Protein AF-A0A938U0B3-F1 (afdb_monomer)

Radius of gyration: 14.68 Å; Cα contacts (8 Å, |Δi|>4): 294; chains: 1; bounding box: 35×29×43 Å

Structure (mmCIF, N/CA/C/O backbone):
data_AF-A0A938U0B3-F1
#
_entry.id   AF-A0A938U0B3-F1
#
loop_
_atom_site.group_PDB
_atom_site.id
_atom_site.type_symbol
_atom_site.label_atom_id
_atom_site.label_alt_id
_atom_site.label_comp_id
_atom_site.label_asym_id
_atom_site.label_entity_id
_atom_site.label_seq_id
_atom_site.pdbx_PDB_ins_code
_atom_site.Cartn_x
_atom_site.Cartn_y
_atom_site.Cartn_z
_atom_site.occupancy
_atom_site.B_iso_or_equiv
_atom_site.auth_seq_id
_atom_site.auth_comp_id
_atom_site.auth_asym_id
_atom_site.auth_atom_id
_atom_site.pdbx_PDB_model_num
ATOM 1 N N . MET A 1 1 ? -16.909 -15.467 24.447 1.00 43.56 1 MET A N 1
ATOM 2 C CA . MET A 1 1 ? -15.923 -15.064 23.422 1.00 43.56 1 MET A CA 1
ATOM 3 C C . MET A 1 1 ? -16.711 -14.475 22.268 1.00 43.56 1 MET A C 1
ATOM 5 O O . MET A 1 1 ? -17.648 -15.127 21.831 1.00 43.56 1 MET A O 1
ATOM 9 N N . LYS A 1 2 ? -16.477 -13.211 21.903 1.00 46.66 2 LYS A N 1
ATOM 10 C CA . LYS A 1 2 ? -17.199 -12.540 20.810 1.00 46.66 2 LYS A CA 1
ATOM 11 C C . LYS A 1 2 ? -16.368 -12.729 19.536 1.00 46.66 2 LYS A C 1
ATOM 13 O O . LYS A 1 2 ? -15.182 -12.438 19.575 1.00 46.66 2 LYS A O 1
ATOM 18 N N . ASP A 1 3 ? -16.980 -13.246 18.473 1.00 50.22 3 ASP A N 1
ATOM 19 C CA . ASP A 1 3 ? -16.331 -13.500 17.179 1.00 50.22 3 ASP A CA 1
ATOM 20 C C . ASP A 1 3 ? -15.900 -12.186 16.509 1.00 50.22 3 ASP A C 1
ATOM 22 O O . ASP A 1 3 ? -16.713 -11.497 15.889 1.00 50.22 3 ASP A O 1
ATOM 26 N N . GLU A 1 4 ? -14.619 -11.844 16.613 1.00 61.16 4 GLU A N 1
ATOM 27 C CA . GLU A 1 4 ? -13.973 -10.863 15.741 1.00 61.16 4 GLU A CA 1
ATOM 28 C C . GLU A 1 4 ? -13.803 -11.502 14.358 1.00 61.16 4 GLU A C 1
ATOM 30 O O . GLU A 1 4 ? -12.992 -12.408 14.159 1.00 61.16 4 GLU A O 1
ATOM 35 N N . ARG A 1 5 ? -14.620 -11.087 13.383 1.00 70.62 5 ARG A N 1
ATOM 36 C CA . ARG A 1 5 ? -14.476 -11.568 12.005 1.00 70.62 5 ARG A CA 1
ATOM 37 C C . ARG A 1 5 ? -13.383 -10.768 11.309 1.00 70.62 5 ARG A C 1
ATOM 39 O O . ARG A 1 5 ? -13.463 -9.543 11.235 1.00 70.62 5 ARG A O 1
ATOM 46 N N . VAL A 1 6 ? -12.394 -11.473 10.764 1.00 83.56 6 VAL A N 1
ATOM 47 C CA . VAL A 1 6 ? -11.406 -10.887 9.852 1.00 83.56 6 VAL A CA 1
ATOM 48 C C . VAL A 1 6 ? -12.136 -10.394 8.605 1.00 83.56 6 VAL A C 1
ATOM 50 O O . VAL A 1 6 ? -12.810 -11.168 7.924 1.00 83.56 6 VAL A O 1
ATOM 53 N N . GLN A 1 7 ? -11.998 -9.107 8.316 1.00 89.44 7 GLN A N 1
ATOM 54 C CA . GLN A 1 7 ? -12.492 -8.463 7.107 1.00 89.44 7 GLN A CA 1
ATOM 55 C C . GLN A 1 7 ? -11.333 -8.162 6.155 1.00 89.44 7 GLN A C 1
ATOM 57 O O . GLN A 1 7 ? -10.162 -8.193 6.548 1.00 89.44 7 GLN A O 1
ATOM 62 N N . ARG A 1 8 ? -11.664 -7.891 4.886 1.00 90.56 8 ARG A N 1
ATOM 63 C CA . ARG A 1 8 ? -10.675 -7.521 3.874 1.00 90.56 8 ARG A CA 1
ATOM 64 C C . ARG A 1 8 ? -11.174 -6.441 2.920 1.00 90.56 8 ARG A C 1
ATOM 66 O O . ARG A 1 8 ? -12.325 -6.486 2.493 1.00 90.56 8 ARG A O 1
ATOM 73 N N . VAL A 1 9 ? -10.271 -5.551 2.528 1.00 91.62 9 VAL A N 1
ATOM 74 C CA . VAL A 1 9 ? -10.445 -4.577 1.441 1.00 91.62 9 VAL A CA 1
ATOM 75 C C . VAL A 1 9 ? -9.367 -4.828 0.391 1.00 91.62 9 VAL A C 1
ATOM 77 O O . VAL A 1 9 ? -8.216 -5.093 0.733 1.00 91.62 9 VAL A O 1
ATOM 80 N N . GLU A 1 10 ? -9.736 -4.761 -0.887 1.00 95.25 10 GLU A N 1
ATOM 81 C CA . GLU A 1 10 ? -8.794 -4.819 -2.006 1.00 95.25 10 GLU A CA 1
ATOM 82 C C . GLU A 1 10 ? -8.793 -3.488 -2.753 1.00 95.25 10 GLU A C 1
ATOM 84 O O . GLU A 1 10 ? -9.855 -2.938 -3.041 1.00 95.25 10 GLU A O 1
ATOM 89 N N . VAL A 1 11 ? -7.605 -3.001 -3.102 1.00 95.31 11 VAL A N 1
ATOM 90 C CA . VAL A 1 11 ? -7.422 -1.803 -3.927 1.00 95.31 11 VAL A CA 1
ATOM 91 C C . VAL A 1 11 ? -6.460 -2.095 -5.077 1.00 95.31 11 VAL A C 1
ATOM 93 O O . VAL A 1 11 ? -5.406 -2.705 -4.879 1.00 95.31 11 VAL A O 1
ATOM 96 N N . ASP A 1 12 ? -6.837 -1.656 -6.279 1.00 96.00 12 ASP A N 1
ATOM 97 C CA . ASP A 1 12 ? -6.108 -1.892 -7.528 1.00 96.00 12 ASP A CA 1
ATOM 98 C C . ASP A 1 12 ? -5.597 -0.578 -8.131 1.00 96.00 12 ASP A C 1
ATOM 100 O O . ASP A 1 12 ? -6.364 0.241 -8.632 1.00 96.00 12 ASP A O 1
ATOM 104 N N . PHE A 1 13 ? -4.280 -0.394 -8.142 1.00 94.12 13 PHE A N 1
ATOM 105 C CA . PHE A 1 13 ? -3.609 0.778 -8.696 1.00 94.12 13 PHE A CA 1
ATOM 106 C C . PHE A 1 13 ? -3.171 0.516 -10.133 1.00 94.12 13 PHE A C 1
ATOM 108 O O . PHE A 1 13 ? -2.162 -0.148 -10.382 1.00 94.12 13 PHE A O 1
ATOM 115 N N . VAL A 1 14 ? -3.925 1.059 -11.087 1.00 91.69 14 VAL A N 1
ATOM 116 C CA . VAL A 1 14 ? -3.627 0.922 -12.517 1.00 91.69 14 VAL A CA 1
ATOM 117 C C . VAL A 1 14 ? -2.650 2.012 -12.959 1.00 91.69 14 VAL A C 1
ATOM 119 O O . VAL A 1 14 ? -2.991 3.198 -12.989 1.00 91.69 14 VAL A O 1
ATOM 122 N N . PHE A 1 15 ? -1.440 1.607 -13.339 1.00 88.75 15 PHE A N 1
ATOM 123 C CA . PHE A 1 15 ? -0.405 2.479 -13.889 1.00 88.75 15 PHE A CA 1
ATOM 124 C C . PHE A 1 15 ? -0.364 2.367 -15.415 1.00 88.75 15 PHE A C 1
ATOM 126 O O . PHE A 1 15 ? -0.195 1.282 -15.975 1.00 88.75 15 PHE A O 1
ATOM 133 N N . GLY A 1 16 ? -0.528 3.512 -16.080 1.00 82.19 16 GLY A N 1
ATOM 134 C CA . GLY A 1 16 ? -0.396 3.641 -17.530 1.00 82.19 16 GLY A CA 1
ATOM 135 C C . GLY A 1 16 ? 1.048 3.911 -17.960 1.00 82.19 16 GLY A C 1
ATOM 136 O O . GLY A 1 16 ? 2.001 3.625 -17.238 1.00 82.19 16 GLY A O 1
ATOM 137 N N . ALA A 1 17 ? 1.207 4.502 -19.146 1.00 73.69 17 ALA A N 1
ATOM 138 C CA . ALA A 1 17 ? 2.514 4.914 -19.661 1.00 73.69 17 ALA A CA 1
ATOM 139 C C . ALA A 1 17 ? 3.100 6.136 -18.930 1.00 73.69 17 ALA A C 1
ATOM 141 O O . ALA A 1 17 ? 4.304 6.377 -19.006 1.00 73.69 17 ALA A O 1
ATOM 142 N N . THR A 1 18 ? 2.247 6.907 -18.252 1.00 70.25 18 THR A N 1
ATOM 143 C CA . THR A 1 18 ? 2.588 8.137 -17.539 1.00 70.25 18 THR A CA 1
ATOM 144 C C . THR A 1 18 ? 1.929 8.150 -16.158 1.00 70.25 18 THR A C 1
ATOM 146 O O . THR A 1 18 ? 0.849 7.585 -15.953 1.00 70.25 18 THR A O 1
ATOM 149 N N . GLY A 1 19 ? 2.578 8.825 -15.208 1.00 74.31 19 GLY A N 1
ATOM 150 C CA . GLY A 1 19 ? 2.071 9.028 -13.851 1.00 74.31 19 GLY A CA 1
ATOM 151 C C . GLY A 1 19 ? 2.761 8.143 -12.819 1.00 74.31 19 GLY A C 1
ATOM 152 O O . GLY A 1 19 ? 2.687 6.919 -12.873 1.00 74.31 19 GLY A O 1
ATOM 153 N N . ALA A 1 20 ? 3.397 8.793 -11.847 1.00 85.88 20 ALA A N 1
ATOM 154 C CA . ALA A 1 20 ? 4.115 8.127 -10.769 1.00 85.88 20 ALA A CA 1
ATOM 155 C C . ALA A 1 20 ? 3.231 7.824 -9.552 1.00 85.88 20 ALA A C 1
ATOM 157 O O . ALA A 1 20 ? 3.630 7.042 -8.709 1.00 85.88 20 ALA A O 1
ATOM 158 N N . VAL A 1 21 ? 2.041 8.417 -9.429 1.00 91.75 21 VAL A N 1
ATOM 159 C CA . VAL A 1 21 ? 1.216 8.306 -8.215 1.00 91.75 21 VAL A CA 1
ATOM 160 C C . VAL A 1 21 ? -0.211 7.909 -8.572 1.00 91.75 21 VAL A C 1
ATOM 162 O O . VAL A 1 21 ? -0.795 8.446 -9.518 1.00 91.75 21 VAL A O 1
ATOM 165 N N . LYS A 1 22 ? -0.779 6.977 -7.804 1.00 93.38 22 LYS A N 1
ATOM 166 C CA . LYS A 1 22 ? -2.190 6.584 -7.852 1.00 93.38 22 LYS A CA 1
ATOM 167 C C . LYS A 1 22 ? -2.753 6.527 -6.443 1.00 93.38 22 LYS A C 1
ATOM 169 O O . LYS A 1 22 ? -2.132 5.924 -5.576 1.00 93.38 22 LYS A O 1
ATOM 174 N N . SER A 1 23 ? -3.933 7.104 -6.249 1.00 95.12 23 SER A N 1
ATOM 175 C CA . SER A 1 23 ? -4.613 7.137 -4.955 1.00 95.12 23 SER A CA 1
ATOM 176 C C . SER A 1 23 ? -6.023 6.574 -5.074 1.00 95.12 23 SER A C 1
ATOM 178 O O . SER A 1 23 ? -6.706 6.829 -6.066 1.00 95.12 23 SER A O 1
ATOM 180 N N . ILE A 1 24 ? -6.445 5.805 -4.073 1.00 95.88 24 ILE A N 1
ATOM 181 C CA . ILE A 1 24 ? -7.773 5.195 -3.963 1.00 95.88 24 ILE A CA 1
ATOM 182 C C . ILE A 1 24 ? -8.260 5.405 -2.540 1.00 95.88 24 ILE A C 1
ATOM 184 O O . ILE A 1 24 ? -7.503 5.193 -1.597 1.00 95.88 24 ILE A O 1
ATOM 188 N N . GLN A 1 25 ? -9.521 5.792 -2.387 1.00 94.25 25 GLN A N 1
ATOM 189 C CA . GLN A 1 25 ? -10.144 5.896 -1.076 1.00 94.25 25 GLN A CA 1
ATOM 190 C C . GLN A 1 25 ? -10.955 4.644 -0.759 1.00 94.25 25 GLN A C 1
ATOM 192 O O . GLN A 1 25 ? -11.648 4.116 -1.629 1.00 94.25 25 GLN A O 1
ATOM 197 N N . SER A 1 26 ? -10.876 4.177 0.483 1.00 91.88 26 SER A N 1
ATOM 198 C CA . SER A 1 26 ? -11.760 3.131 0.996 1.00 91.88 26 SER A CA 1
ATOM 199 C C . SER A 1 26 ? -12.054 3.363 2.467 1.00 91.88 26 SER A C 1
ATOM 201 O O . SER A 1 26 ? -11.214 3.860 3.215 1.00 91.88 26 SER A O 1
ATOM 203 N N . VAL A 1 27 ? -13.248 2.957 2.879 1.00 88.88 27 VAL A N 1
ATOM 204 C CA . VAL A 1 27 ? -13.628 2.927 4.288 1.00 88.88 27 VAL A CA 1
ATOM 205 C C . VAL A 1 27 ? -13.045 1.670 4.927 1.00 88.88 27 VAL A C 1
ATOM 207 O O . VAL A 1 27 ? -13.138 0.581 4.353 1.00 88.88 27 VAL A O 1
ATOM 210 N N . ILE A 1 28 ? -12.435 1.831 6.100 1.00 86.19 28 ILE A N 1
ATOM 211 C CA . ILE A 1 28 ? -12.068 0.735 6.998 1.00 86.19 28 ILE A CA 1
ATOM 212 C C . ILE A 1 28 ? -12.672 1.051 8.364 1.00 86.19 28 ILE A C 1
ATOM 214 O O . ILE A 1 28 ? -12.539 2.162 8.870 1.00 86.19 28 ILE A O 1
ATOM 218 N N . GLU A 1 29 ? -13.344 0.059 8.943 1.00 85.00 29 GLU A N 1
ATOM 219 C CA . GLU A 1 29 ? -13.940 0.126 10.278 1.00 85.00 29 GLU A CA 1
ATOM 220 C C . GLU A 1 29 ? -13.325 -0.966 11.142 1.00 85.00 29 GLU A C 1
ATOM 222 O O . GLU A 1 29 ? -13.866 -2.069 11.261 1.00 85.00 29 GLU A O 1
ATOM 227 N N . GLY A 1 30 ? -12.145 -0.702 11.697 1.00 82.81 30 GLY A N 1
ATOM 228 C CA . GLY A 1 30 ? -11.397 -1.750 12.370 1.00 82.81 30 GLY A CA 1
ATOM 229 C C . GLY A 1 30 ? -9.938 -1.462 12.618 1.00 82.81 30 GLY A C 1
ATOM 230 O O . GL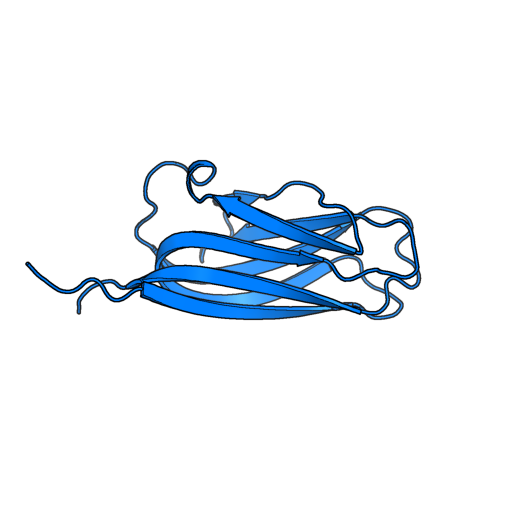Y A 1 30 ? -9.430 -0.369 12.396 1.00 82.81 30 GLY A O 1
ATOM 231 N N . GLU A 1 31 ? -9.268 -2.503 13.089 1.00 82.38 31 GLU A N 1
ATOM 232 C CA . GLU A 1 31 ? -7.834 -2.493 13.330 1.00 82.38 31 GLU A CA 1
ATOM 233 C C . GLU A 1 31 ? -7.123 -3.247 12.203 1.00 82.38 31 GLU A C 1
ATOM 235 O O . GLU A 1 31 ? -7.341 -4.451 12.017 1.00 82.38 31 GLU A O 1
ATOM 240 N N . ILE A 1 32 ? -6.273 -2.553 11.442 1.00 84.75 32 ILE A N 1
ATOM 241 C CA . ILE A 1 32 ? -5.465 -3.160 10.377 1.00 84.75 32 ILE A CA 1
ATOM 242 C C . ILE A 1 32 ? -4.452 -4.122 11.004 1.00 84.75 32 ILE A C 1
ATOM 244 O O . ILE A 1 32 ? -3.694 -3.755 11.893 1.00 84.75 32 ILE A O 1
ATOM 248 N N . LYS A 1 33 ? -4.409 -5.364 10.514 1.00 83.75 33 LYS A N 1
ATOM 249 C CA . LYS A 1 33 ? -3.493 -6.408 11.006 1.00 83.75 33 LYS A CA 1
ATOM 250 C C . LYS A 1 33 ? -2.404 -6.763 10.013 1.00 83.75 33 LYS A C 1
ATOM 252 O O . LYS A 1 33 ? -1.278 -7.085 10.398 1.00 83.75 33 LYS A O 1
ATOM 257 N N . GLN A 1 34 ? -2.733 -6.738 8.728 1.00 87.62 34 GLN A N 1
ATOM 258 C CA . GLN A 1 34 ? -1.814 -7.162 7.686 1.00 87.62 34 GLN A CA 1
ATOM 259 C C . GLN A 1 34 ? -2.178 -6.531 6.350 1.00 87.62 34 GLN A C 1
ATOM 261 O O . GLN A 1 34 ? -3.353 -6.384 6.023 1.00 87.62 34 GLN A O 1
ATOM 266 N N . ILE A 1 35 ? -1.158 -6.231 5.552 1.00 91.88 35 ILE A N 1
ATOM 267 C CA . ILE A 1 35 ? -1.320 -5.797 4.169 1.00 91.88 35 ILE A CA 1
ATOM 268 C C . ILE A 1 35 ? -0.526 -6.750 3.276 1.00 91.88 35 ILE A C 1
ATOM 270 O O . ILE A 1 35 ? 0.663 -6.989 3.496 1.00 91.88 35 ILE A O 1
ATOM 274 N N . HIS A 1 36 ? -1.171 -7.311 2.257 1.00 95.12 36 HIS A N 1
ATOM 275 C CA . HIS A 1 36 ? -0.482 -7.987 1.157 1.00 95.12 36 HIS A CA 1
ATOM 276 C C . HIS A 1 36 ? -0.358 -7.015 -0.001 1.00 95.12 36 HIS A C 1
ATOM 278 O O . HIS A 1 36 ? -1.366 -6.542 -0.519 1.00 95.12 36 HIS A O 1
ATOM 284 N N . LEU A 1 37 ? 0.869 -6.736 -0.422 1.00 96.25 37 LEU A N 1
ATOM 285 C CA . LEU A 1 37 ? 1.149 -5.887 -1.569 1.00 96.25 37 LEU A CA 1
ATOM 286 C C . LEU A 1 37 ? 1.716 -6.737 -2.703 1.00 96.25 37 LEU A C 1
ATOM 288 O O . LEU A 1 37 ? 2.793 -7.319 -2.577 1.00 96.25 37 LEU A O 1
ATOM 292 N N . ARG A 1 38 ? 1.007 -6.777 -3.828 1.00 96.88 38 ARG A N 1
ATOM 293 C CA . ARG A 1 38 ? 1.484 -7.354 -5.083 1.00 96.88 38 ARG A CA 1
ATOM 294 C C . ARG A 1 38 ? 1.961 -6.236 -5.995 1.00 96.88 38 ARG A C 1
ATOM 296 O O . ARG A 1 38 ? 1.157 -5.426 -6.462 1.00 96.88 38 ARG A O 1
ATOM 303 N N . VAL A 1 39 ? 3.258 -6.238 -6.281 1.00 94.56 39 VAL A N 1
ATOM 304 C CA . VAL A 1 39 ? 3.875 -5.335 -7.250 1.00 94.56 39 VAL A CA 1
ATOM 305 C C . VAL A 1 39 ? 4.032 -6.105 -8.563 1.00 94.56 39 VAL A C 1
ATOM 307 O O . VAL A 1 39 ? 4.707 -7.138 -8.581 1.00 94.56 39 VAL A O 1
ATOM 310 N N . PRO A 1 40 ? 3.392 -5.673 -9.662 1.00 92.38 40 PRO A N 1
ATOM 311 C CA . PRO A 1 40 ? 3.513 -6.362 -10.937 1.00 92.38 40 PRO A CA 1
ATOM 312 C C . PRO A 1 40 ? 4.951 -6.254 -11.443 1.00 92.38 40 PRO A C 1
ATOM 314 O O . PRO A 1 40 ? 5.728 -5.405 -10.997 1.00 92.38 40 PRO A O 1
ATOM 317 N N . ASP A 1 41 ? 5.316 -7.120 -12.380 1.00 91.69 41 ASP A N 1
ATOM 318 C CA . ASP A 1 41 ? 6.574 -6.967 -13.102 1.00 91.69 41 ASP A CA 1
ATOM 319 C C . ASP A 1 41 ? 6.415 -5.854 -14.144 1.00 91.69 41 ASP A C 1
ATOM 321 O O . ASP A 1 41 ? 6.029 -6.089 -15.286 1.00 91.69 41 ASP A O 1
ATOM 325 N N . PHE A 1 42 ? 6.602 -4.611 -13.697 1.00 88.25 42 PHE A N 1
ATOM 326 C CA . PHE A 1 42 ? 6.572 -3.434 -14.559 1.00 88.25 42 PHE A CA 1
ATOM 327 C C . PHE A 1 42 ? 7.637 -3.537 -15.657 1.00 88.25 42 PHE A C 1
ATOM 329 O O . PHE A 1 42 ? 8.698 -4.120 -15.442 1.00 88.25 42 PHE A O 1
ATOM 336 N N . ALA A 1 43 ? 7.421 -2.927 -16.823 1.00 87.12 43 ALA A N 1
ATOM 337 C CA . ALA A 1 43 ? 8.413 -3.005 -17.903 1.00 87.12 43 ALA A CA 1
ATOM 338 C C . ALA A 1 43 ? 9.753 -2.361 -17.493 1.00 87.12 43 ALA A C 1
ATOM 340 O O . ALA A 1 43 ? 10.823 -2.948 -17.665 1.00 87.12 43 ALA A O 1
ATOM 341 N N . ASN A 1 44 ? 9.689 -1.197 -16.846 1.00 85.31 44 ASN A N 1
ATOM 342 C CA . ASN A 1 44 ? 10.863 -0.436 -16.424 1.00 85.31 44 ASN A CA 1
ATOM 343 C C . ASN A 1 44 ? 11.352 -0.816 -15.017 1.00 85.31 44 ASN A C 1
ATOM 345 O O . ASN A 1 44 ? 10.590 -1.394 -14.236 1.00 85.31 44 ASN A O 1
ATOM 349 N N . PRO A 1 45 ? 12.629 -0.551 -14.676 1.00 85.06 45 PRO A N 1
ATOM 350 C CA . PRO A 1 45 ? 13.208 -0.862 -13.369 1.00 85.06 45 PRO A CA 1
ATOM 351 C C . PRO A 1 45 ? 12.754 0.154 -12.309 1.00 85.06 45 PRO A C 1
ATOM 353 O O . PRO A 1 45 ? 13.537 0.946 -11.794 1.00 85.06 45 PRO A O 1
ATOM 356 N N . VAL A 1 46 ? 11.460 0.138 -12.001 1.00 88.62 46 VAL A N 1
ATOM 357 C CA . VAL A 1 46 ? 10.837 1.002 -10.996 1.00 88.62 46 VAL A CA 1
ATOM 358 C C . VAL A 1 46 ? 10.578 0.241 -9.699 1.00 88.62 46 VAL A C 1
ATOM 360 O O . VAL A 1 46 ? 10.455 -0.987 -9.679 1.00 88.62 46 VAL A O 1
ATOM 363 N N . THR A 1 47 ? 10.462 0.992 -8.611 1.00 92.75 47 THR A N 1
ATOM 364 C CA . THR A 1 47 ? 9.967 0.495 -7.321 1.00 92.75 47 THR A CA 1
ATOM 365 C C . THR A 1 47 ? 8.598 1.087 -7.023 1.00 92.75 47 THR A C 1
ATOM 367 O O . THR A 1 47 ? 8.269 2.150 -7.544 1.00 92.75 47 THR A O 1
ATOM 370 N N . LEU A 1 48 ? 7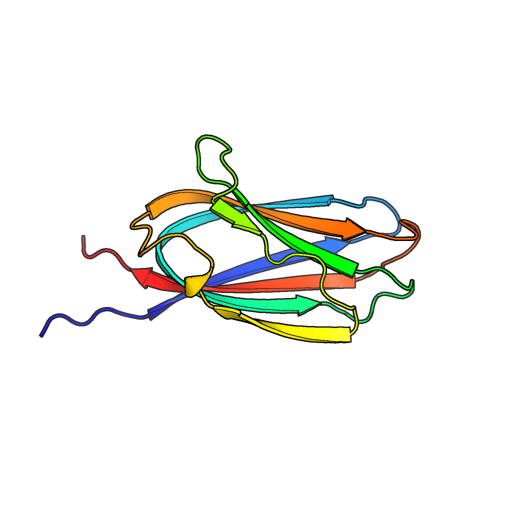.808 0.414 -6.188 1.00 93.62 48 LEU A N 1
ATOM 371 C CA . LEU A 1 48 ? 6.505 0.887 -5.726 1.00 93.62 48 LEU A CA 1
ATOM 372 C C . LEU A 1 48 ? 6.494 1.011 -4.204 1.00 93.62 48 LEU A C 1
ATOM 374 O O . LEU A 1 48 ? 6.833 0.059 -3.508 1.00 93.62 48 LEU A O 1
ATOM 378 N N . ALA A 1 49 ? 6.082 2.164 -3.693 1.00 94.56 49 ALA A N 1
ATOM 379 C CA . ALA A 1 49 ? 5.786 2.377 -2.281 1.00 94.56 49 ALA A CA 1
ATOM 380 C C . ALA A 1 49 ? 4.272 2.520 -2.087 1.00 94.56 49 ALA A C 1
ATOM 382 O O . ALA A 1 49 ? 3.618 3.211 -2.868 1.00 94.56 49 ALA A O 1
ATOM 383 N N . LEU A 1 50 ? 3.727 1.870 -1.060 1.00 94.69 50 LEU A N 1
ATOM 384 C CA . LEU A 1 50 ? 2.356 2.058 -0.594 1.00 94.69 50 LEU A CA 1
ATOM 385 C C . LEU A 1 50 ? 2.385 2.933 0.660 1.00 94.69 50 LEU A C 1
ATOM 387 O O . LEU A 1 50 ? 3.032 2.558 1.639 1.00 94.69 50 LEU A O 1
ATOM 391 N N .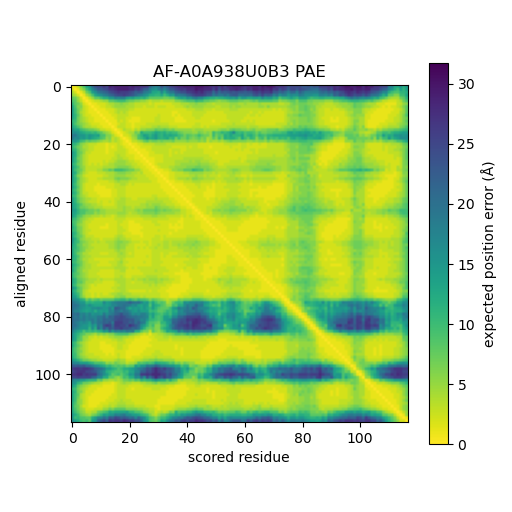 SER A 1 51 ? 1.649 4.039 0.647 1.00 93.31 51 SER A N 1
ATOM 392 C CA . SER A 1 51 ? 1.319 4.802 1.847 1.00 93.31 51 SER A CA 1
ATOM 393 C C . SER A 1 51 ? -0.181 4.777 2.129 1.00 93.31 51 SER A C 1
ATOM 395 O O . SER A 1 51 ? -0.999 4.537 1.231 1.00 93.31 51 SER A O 1
ATOM 397 N N . ILE A 1 52 ? -0.530 4.963 3.400 1.00 90.94 52 ILE A N 1
ATOM 398 C CA . ILE A 1 52 ? -1.912 5.082 3.868 1.00 90.94 52 ILE A CA 1
ATOM 399 C C . ILE A 1 52 ? -2.014 6.389 4.642 1.00 90.94 52 ILE A C 1
ATOM 401 O O . ILE A 1 52 ? -1.247 6.618 5.576 1.00 90.94 52 ILE A O 1
ATOM 405 N N . GLU A 1 53 ? -2.960 7.224 4.235 1.00 90.69 53 GLU A N 1
ATOM 406 C CA . GLU A 1 53 ? -3.288 8.491 4.879 1.00 90.69 53 GLU A CA 1
ATOM 407 C C . GLU A 1 53 ? -4.673 8.376 5.534 1.00 90.69 53 GLU A C 1
ATOM 409 O O . GLU A 1 53 ? -5.584 7.760 4.964 1.00 90.69 53 GLU A O 1
ATOM 414 N N . ASP A 1 54 ? -4.823 8.946 6.729 1.00 87.56 54 ASP A N 1
ATOM 415 C CA . ASP A 1 54 ? -6.113 9.050 7.417 1.00 87.56 54 ASP A CA 1
ATOM 416 C C . ASP A 1 54 ? -7.035 10.110 6.775 1.00 87.56 54 ASP A C 1
ATOM 418 O O . ASP A 1 54 ? -6.687 10.768 5.790 1.00 87.56 54 ASP A O 1
ATOM 422 N N . GLU A 1 55 ? -8.235 10.293 7.331 1.00 86.75 55 GLU A N 1
ATOM 423 C CA . GLU A 1 55 ? -9.212 11.271 6.829 1.00 86.75 55 GLU A CA 1
ATOM 424 C C . GLU A 1 55 ? -8.754 12.734 6.956 1.00 86.75 55 GLU A C 1
ATOM 426 O O . GLU A 1 55 ? -9.271 13.609 6.259 1.00 86.75 55 GLU A O 1
ATOM 431 N N . SER A 1 56 ? -7.777 12.999 7.827 1.00 87.69 56 SER A N 1
ATOM 432 C CA . SER A 1 56 ? -7.160 14.312 8.022 1.00 87.69 56 SER A CA 1
ATOM 433 C C . SER A 1 56 ? -5.933 14.523 7.124 1.00 87.69 56 SER A C 1
ATOM 435 O O . SER A 1 56 ? -5.372 15.619 7.100 1.00 87.69 56 SER A O 1
ATOM 437 N N . GLY A 1 57 ? -5.534 13.506 6.353 1.00 87.88 57 GLY A N 1
ATOM 438 C CA . GLY A 1 57 ? -4.391 13.537 5.445 1.00 87.88 57 GLY A CA 1
ATOM 439 C C . GLY A 1 57 ? -3.043 13.252 6.111 1.00 87.88 57 GLY A C 1
ATOM 440 O O . GLY A 1 57 ? -2.007 13.492 5.489 1.00 87.88 57 GLY A O 1
ATOM 441 N N . TYR A 1 58 ? -3.016 12.757 7.352 1.00 88.00 58 TYR A N 1
ATOM 442 C CA . TYR A 1 58 ? -1.772 12.330 7.992 1.00 88.00 58 TYR A CA 1
ATOM 443 C C . TYR A 1 58 ? -1.360 10.947 7.486 1.00 88.00 58 TYR A C 1
ATOM 445 O O . TYR A 1 58 ? -2.156 10.009 7.503 1.00 88.00 58 TYR A O 1
ATOM 453 N N . GLU A 1 59 ? -0.103 10.805 7.051 1.00 88.38 59 GLU A N 1
ATOM 454 C CA . GLU A 1 59 ? 0.470 9.503 6.697 1.00 88.38 59 GLU A CA 1
ATOM 455 C C . GLU A 1 59 ? 0.659 8.670 7.969 1.00 88.38 59 GLU A C 1
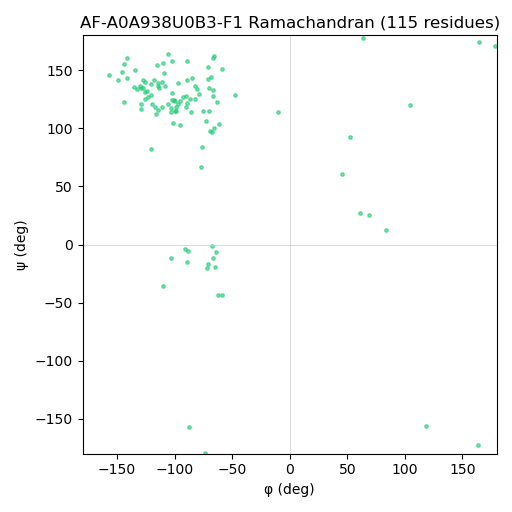ATOM 457 O O . GLU A 1 59 ? 1.459 9.016 8.837 1.00 88.38 59 GLU A O 1
ATOM 462 N N . ILE A 1 60 ? -0.074 7.562 8.064 1.00 85.44 60 ILE A N 1
ATOM 463 C CA . ILE A 1 60 ? -0.012 6.623 9.194 1.00 85.44 60 ILE A CA 1
ATOM 464 C C . ILE A 1 60 ? 0.784 5.360 8.858 1.00 85.44 60 ILE A C 1
ATOM 466 O O . ILE A 1 60 ? 1.082 4.552 9.732 1.00 85.44 60 ILE A O 1
ATOM 470 N N . PHE A 1 61 ? 1.096 5.162 7.576 1.00 88.56 61 PHE A N 1
ATOM 471 C CA . PHE A 1 61 ? 1.833 4.012 7.081 1.00 88.56 61 PHE A CA 1
ATOM 472 C C . PHE A 1 61 ? 2.650 4.369 5.857 1.00 88.56 61 PHE A C 1
ATOM 474 O O . PHE A 1 61 ? 2.142 5.007 4.932 1.00 88.56 61 PHE A O 1
ATOM 481 N N . ASN A 1 62 ? 3.850 3.803 5.780 1.00 90.81 62 ASN A N 1
ATOM 482 C CA . ASN A 1 62 ? 4.638 3.800 4.565 1.00 90.81 62 ASN A CA 1
ATOM 483 C C . ASN A 1 62 ? 5.402 2.486 4.438 1.00 90.81 62 ASN A C 1
ATOM 485 O O . ASN A 1 62 ? 6.213 2.134 5.290 1.00 90.81 62 ASN A O 1
ATOM 489 N N . SER A 1 63 ? 5.191 1.758 3.344 1.00 92.12 63 SER A N 1
ATOM 490 C CA . SER A 1 63 ? 5.907 0.504 3.117 1.00 92.12 63 SER A CA 1
ATOM 491 C C . SER A 1 63 ? 7.391 0.704 2.796 1.00 92.12 63 SER A C 1
ATOM 493 O O . SER A 1 63 ? 8.148 -0.271 2.778 1.00 92.12 63 SER A O 1
ATOM 495 N N . GLY A 1 64 ? 7.791 1.921 2.416 1.00 92.56 64 GLY A N 1
ATOM 496 C CA . GLY A 1 64 ? 9.009 2.172 1.655 1.00 92.56 64 GLY A CA 1
ATOM 497 C C . GLY A 1 64 ? 8.967 1.535 0.254 1.00 92.56 64 GLY A C 1
ATOM 498 O O . GLY A 1 64 ? 8.002 0.841 -0.095 1.00 92.56 64 GLY A O 1
ATOM 499 N N . PRO A 1 65 ? 10.010 1.740 -0.567 1.00 93.94 65 PRO A N 1
ATOM 500 C CA . PRO A 1 65 ? 10.071 1.217 -1.928 1.00 93.94 65 PRO A CA 1
ATOM 501 C C . PRO A 1 65 ? 10.159 -0.313 -1.944 1.00 93.94 65 PRO A C 1
ATOM 503 O O . PRO A 1 65 ? 10.972 -0.920 -1.243 1.00 93.94 65 PRO A O 1
ATOM 506 N N . LYS A 1 66 ? 9.334 -0.942 -2.781 1.00 95.00 66 LYS A N 1
ATOM 507 C CA . LYS A 1 66 ? 9.306 -2.383 -3.040 1.00 95.00 66 LYS A CA 1
ATOM 508 C C . LYS A 1 66 ? 9.632 -2.667 -4.501 1.00 95.00 66 LYS A C 1
ATOM 510 O O . LYS A 1 66 ? 9.231 -1.918 -5.390 1.00 95.00 66 LYS A O 1
ATOM 515 N N . ALA A 1 67 ? 10.385 -3.732 -4.747 1.00 93.50 67 ALA A N 1
ATOM 516 C CA . ALA A 1 67 ? 10.793 -4.105 -6.094 1.00 93.50 67 ALA A CA 1
ATOM 517 C C . ALA A 1 67 ? 9.605 -4.634 -6.910 1.00 93.50 67 ALA A C 1
ATOM 519 O O . ALA A 1 67 ? 8.636 -5.171 -6.369 1.00 93.50 67 ALA A O 1
ATOM 520 N N . LYS A 1 68 ? 9.693 -4.475 -8.231 1.00 92.06 68 LYS A N 1
ATOM 521 C CA . LYS A 1 68 ? 8.733 -5.040 -9.179 1.00 92.06 68 LYS A CA 1
ATOM 522 C C . LYS A 1 68 ? 8.772 -6.572 -9.209 1.00 92.06 68 LYS A C 1
ATOM 524 O O . LYS A 1 68 ? 9.764 -7.181 -8.815 1.00 92.06 68 LYS A O 1
ATOM 529 N N . GLY A 1 69 ? 7.699 -7.181 -9.713 1.00 93.50 69 GLY A N 1
ATOM 530 C CA . GLY A 1 69 ? 7.622 -8.627 -9.953 1.00 93.50 69 GLY A CA 1
ATOM 531 C C . GLY A 1 69 ? 7.592 -9.477 -8.681 1.00 93.50 69 GLY A C 1
ATOM 532 O O . GLY A 1 69 ? 8.004 -10.635 -8.704 1.00 93.50 69 GLY A O 1
ATOM 533 N N . ALA A 1 70 ? 7.124 -8.914 -7.565 1.00 95.38 70 ALA A N 1
ATOM 534 C CA . ALA A 1 70 ? 7.193 -9.545 -6.252 1.00 95.38 70 ALA A CA 1
ATOM 535 C C . A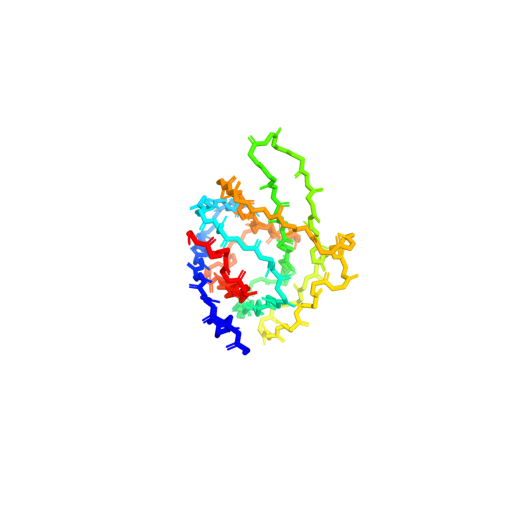LA A 1 70 ? 5.932 -9.299 -5.410 1.00 95.38 70 ALA A C 1
ATOM 537 O O . ALA A 1 70 ? 5.157 -8.368 -5.640 1.00 95.38 70 ALA A O 1
ATOM 538 N N . ASN A 1 71 ? 5.744 -10.156 -4.403 1.00 96.69 71 ASN A N 1
ATOM 539 C CA . ASN A 1 71 ? 4.686 -10.039 -3.404 1.00 96.69 71 ASN A CA 1
ATOM 540 C C . ASN A 1 71 ? 5.307 -9.786 -2.030 1.00 96.69 71 ASN A C 1
ATOM 542 O O . ASN A 1 71 ? 6.297 -10.421 -1.665 1.00 96.69 71 ASN A O 1
ATOM 546 N N . TYR A 1 72 ? 4.690 -8.901 -1.256 1.00 95.44 72 TYR A N 1
ATOM 547 C CA . TYR A 1 72 ? 5.172 -8.475 0.049 1.00 95.44 72 TYR A CA 1
ATOM 548 C C . TYR A 1 72 ? 4.080 -8.632 1.100 1.00 95.44 72 TYR A C 1
ATOM 550 O O . TYR A 1 72 ? 2.941 -8.218 0.895 1.00 95.44 72 TYR A O 1
ATOM 558 N N . ASN A 1 73 ? 4.459 -9.190 2.247 1.00 93.12 73 ASN A N 1
ATOM 559 C CA . ASN A 1 73 ? 3.618 -9.256 3.435 1.00 93.12 73 ASN A CA 1
ATOM 560 C C . ASN A 1 73 ? 4.076 -8.162 4.397 1.00 93.12 73 ASN A C 1
ATOM 562 O O . ASN A 1 73 ? 5.121 -8.297 5.031 1.00 93.12 73 ASN A O 1
ATOM 566 N N . LEU A 1 74 ? 3.307 -7.083 4.477 1.00 89.12 74 LEU A N 1
ATOM 567 C CA . LEU A 1 74 ? 3.587 -5.944 5.340 1.00 89.12 74 LEU A CA 1
ATOM 568 C C . LEU A 1 74 ? 2.798 -6.140 6.635 1.00 89.12 74 LEU A C 1
ATOM 570 O O . LEU A 1 74 ? 1.583 -6.371 6.608 1.00 89.12 74 LEU A O 1
ATOM 574 N N . LYS A 1 75 ? 3.503 -6.137 7.765 1.00 75.19 75 LYS A N 1
ATOM 575 C CA . LYS A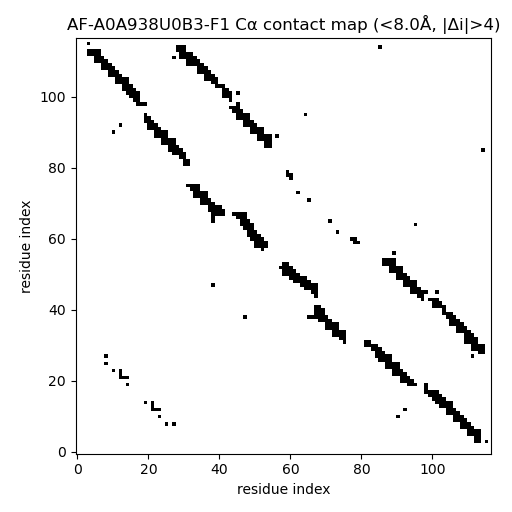 1 75 ? 2.881 -6.316 9.075 1.00 75.19 75 LYS A CA 1
ATOM 576 C C . LYS A 1 75 ? 2.464 -4.959 9.619 1.00 75.19 75 LYS A C 1
ATOM 578 O O . LYS A 1 75 ? 3.207 -3.996 9.508 1.00 75.19 75 LYS A O 1
ATOM 583 N N . ALA A 1 76 ? 1.310 -4.929 10.275 1.00 61.84 76 ALA A N 1
ATOM 584 C CA . ALA A 1 76 ? 0.814 -3.750 10.974 1.00 61.84 76 ALA A CA 1
ATOM 585 C C . ALA A 1 76 ? 1.690 -3.303 12.156 1.00 61.84 76 ALA A C 1
ATOM 587 O O . ALA A 1 76 ? 1.425 -2.257 12.708 1.00 61.84 76 ALA A O 1
ATOM 588 N N . ALA A 1 77 ? 2.724 -4.055 12.550 1.00 56.97 77 ALA A N 1
ATOM 589 C CA . ALA A 1 77 ? 3.639 -3.641 13.619 1.00 56.97 77 ALA A CA 1
ATOM 590 C C . ALA A 1 77 ? 4.499 -2.409 13.256 1.00 56.97 77 ALA A C 1
ATOM 592 O O . ALA A 1 77 ? 5.143 -1.853 14.136 1.00 56.97 77 ALA A O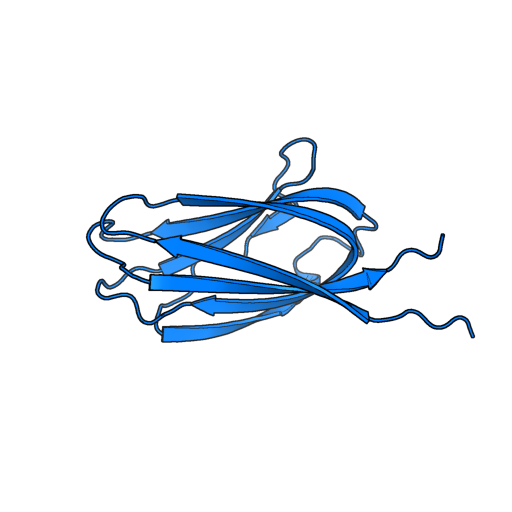 1
ATOM 593 N N . ASP A 1 78 ? 4.508 -2.001 11.979 1.00 57.00 78 ASP A N 1
ATOM 594 C CA . ASP A 1 78 ? 5.077 -0.724 11.520 1.00 57.00 78 ASP A CA 1
ATOM 595 C C . ASP A 1 78 ? 4.043 0.429 11.558 1.00 57.00 78 ASP A C 1
ATOM 597 O O . ASP A 1 78 ? 4.380 1.570 11.252 1.00 57.00 78 ASP A O 1
ATOM 601 N N . LEU A 1 79 ? 2.777 0.133 11.882 1.00 61.44 79 LEU A N 1
ATOM 602 C CA . LEU A 1 79 ? 1.747 1.107 12.244 1.00 61.44 79 LEU A CA 1
ATOM 603 C C . LEU A 1 79 ? 1.853 1.257 13.762 1.00 61.44 79 LEU A C 1
ATOM 605 O O . LEU A 1 79 ? 1.703 0.258 14.467 1.00 61.44 79 LEU A O 1
ATOM 609 N N . ASP A 1 80 ? 2.154 2.455 14.257 1.00 52.09 80 ASP A N 1
ATOM 610 C CA . ASP A 1 80 ? 2.235 2.719 15.699 1.00 52.09 80 ASP A CA 1
ATOM 611 C C . ASP A 1 80 ? 0.992 2.139 16.407 1.00 52.09 80 ASP A C 1
ATOM 613 O O . ASP A 1 80 ? -0.131 2.323 15.936 1.00 52.09 80 ASP A O 1
ATOM 617 N N . ASP A 1 81 ? 1.230 1.353 17.459 1.00 50.28 81 ASP A N 1
ATOM 618 C CA . ASP A 1 81 ? 0.302 0.473 18.180 1.00 50.28 81 ASP A CA 1
ATOM 619 C C . ASP A 1 81 ? -1.201 0.606 17.853 1.00 50.28 81 ASP A C 1
ATOM 621 O O . ASP A 1 81 ? -1.874 1.560 18.239 1.00 50.28 81 ASP A O 1
ATOM 625 N N . SER A 1 82 ? -1.773 -0.455 17.266 1.00 50.41 82 SER A N 1
ATOM 626 C CA . SER A 1 82 ? -3.219 -0.742 17.254 1.00 50.41 82 SER A CA 1
ATOM 627 C C . SER A 1 82 ? -4.103 0.466 16.935 1.00 50.41 82 SER A C 1
ATOM 629 O O . SER A 1 82 ? -4.938 0.869 17.749 1.00 50.41 82 SER A O 1
ATOM 631 N N . ILE A 1 83 ? -3.937 1.063 15.752 1.00 54.41 83 ILE A N 1
ATOM 632 C CA . ILE A 1 83 ? -4.826 2.154 15.366 1.00 54.41 83 ILE A CA 1
ATOM 633 C C . ILE A 1 83 ? -6.228 1.575 15.111 1.00 54.41 83 ILE A C 1
ATOM 635 O O . ILE A 1 83 ? -6.524 0.993 14.066 1.00 54.41 83 ILE A O 1
ATOM 639 N N . LEU A 1 84 ? -7.083 1.694 16.127 1.00 53.12 84 LEU A N 1
ATOM 640 C CA . LEU A 1 84 ? -8.533 1.620 16.017 1.00 53.12 84 LEU A CA 1
ATOM 641 C C . LEU A 1 84 ? -8.960 2.763 15.110 1.00 53.12 84 LEU A C 1
ATOM 643 O O . LEU A 1 84 ? -8.973 3.915 15.542 1.00 53.12 84 LEU A O 1
ATOM 647 N N . ILE A 1 85 ? -9.296 2.464 13.861 1.00 63.47 85 ILE A N 1
ATOM 648 C CA . ILE A 1 85 ? -9.757 3.502 12.952 1.00 63.47 85 ILE A CA 1
ATOM 649 C C . ILE A 1 85 ? -11.063 3.052 12.313 1.00 63.47 85 ILE A C 1
ATOM 651 O O . ILE A 1 85 ? -11.130 2.059 11.588 1.00 63.47 85 ILE A O 1
ATOM 655 N N . ALA A 1 86 ? -12.116 3.804 12.610 1.00 66.06 86 ALA A N 1
ATOM 656 C CA . ALA A 1 86 ? -13.281 3.898 11.751 1.00 66.06 86 ALA A CA 1
ATOM 657 C C . ALA A 1 86 ? -13.113 5.177 10.943 1.00 66.06 86 ALA A C 1
ATOM 659 O O . ALA A 1 86 ? -13.071 6.259 11.523 1.00 66.06 86 ALA A O 1
ATOM 660 N N . GLY A 1 87 ? -12.965 5.061 9.629 1.00 80.88 87 GLY A N 1
ATOM 661 C CA . GLY A 1 87 ? -12.754 6.241 8.806 1.00 80.88 87 GLY A CA 1
ATOM 662 C C . GLY A 1 87 ? -12.555 5.941 7.333 1.00 80.88 87 GLY A C 1
ATOM 663 O O . GLY A 1 87 ? -12.419 4.791 6.904 1.00 80.88 87 GLY A O 1
ATOM 664 N N . THR A 1 88 ? -12.546 7.016 6.550 1.00 88.31 88 THR A N 1
ATOM 665 C CA . THR A 1 88 ? -12.142 6.959 5.145 1.00 88.31 88 THR A CA 1
ATOM 666 C C . THR A 1 88 ? -10.637 7.128 5.061 1.00 88.31 88 THR A C 1
ATOM 668 O O . THR A 1 88 ? -10.091 8.121 5.527 1.00 88.31 88 THR A O 1
ATOM 671 N N . PHE A 1 89 ? -9.981 6.176 4.415 1.00 89.88 89 PHE A N 1
ATOM 672 C CA . PHE A 1 89 ? -8.545 6.192 4.197 1.00 89.88 89 PHE A CA 1
ATOM 673 C C . PHE A 1 89 ? -8.208 6.435 2.753 1.00 89.88 89 PHE A C 1
ATOM 675 O O . PHE A 1 89 ? -8.897 5.935 1.861 1.00 89.88 89 PHE A O 1
ATOM 682 N N . THR A 1 90 ? -7.082 7.102 2.533 1.00 93.81 90 THR A N 1
ATOM 683 C CA . THR A 1 90 ? -6.479 7.214 1.212 1.00 93.81 90 THR A CA 1
ATOM 684 C C . THR A 1 90 ? -5.292 6.264 1.115 1.00 93.81 90 THR A C 1
ATOM 686 O O . THR A 1 90 ? -4.273 6.440 1.774 1.00 93.81 90 THR A O 1
ATOM 689 N N . PHE A 1 91 ? -5.412 5.253 0.259 1.00 94.19 91 PHE A N 1
ATOM 690 C CA . PHE A 1 91 ? -4.316 4.369 -0.121 1.00 94.19 91 PHE A CA 1
ATOM 691 C C . PHE A 1 91 ? -3.617 4.961 -1.329 1.00 94.19 91 PHE A C 1
ATOM 693 O O . PHE A 1 91 ? -4.264 5.250 -2.337 1.00 94.19 91 PHE A O 1
ATOM 700 N N . LYS A 1 92 ? -2.299 5.107 -1.261 1.00 95.69 92 LYS A N 1
ATOM 701 C CA . LYS A 1 92 ? -1.513 5.751 -2.307 1.00 95.69 92 LYS A CA 1
ATOM 702 C C . LYS A 1 92 ? -0.346 4.874 -2.717 1.00 95.69 92 LYS A C 1
ATOM 704 O O . LYS A 1 92 ? 0.514 4.538 -1.912 1.00 95.69 92 LYS A O 1
ATOM 709 N N . ALA A 1 93 ? -0.303 4.520 -3.992 1.00 94.50 93 ALA A N 1
ATOM 710 C CA . ALA A 1 93 ? 0.816 3.828 -4.604 1.00 94.50 93 ALA A CA 1
ATOM 711 C C . ALA A 1 93 ? 1.678 4.829 -5.379 1.00 94.50 93 ALA A C 1
ATOM 713 O O . ALA A 1 93 ? 1.186 5.522 -6.273 1.00 94.50 93 ALA A O 1
ATOM 714 N N . THR A 1 94 ? 2.966 4.880 -5.051 1.00 94.12 94 THR A N 1
ATOM 715 C CA . THR A 1 94 ? 3.948 5.771 -5.676 1.00 94.12 94 THR A CA 1
ATOM 716 C C . THR A 1 94 ? 5.051 4.954 -6.337 1.00 94.12 94 THR A C 1
ATOM 718 O O . THR A 1 94 ? 5.740 4.184 -5.673 1.00 94.12 94 THR A O 1
ATOM 721 N N . LEU A 1 95 ? 5.229 5.130 -7.642 1.00 92.06 95 LEU A N 1
ATOM 722 C CA . LEU A 1 95 ? 6.363 4.635 -8.403 1.00 92.06 95 LEU A CA 1
ATOM 723 C C . LEU A 1 95 ? 7.553 5.584 -8.269 1.00 92.06 95 LEU A C 1
ATOM 725 O O . LEU A 1 95 ? 7.405 6.798 -8.391 1.00 92.06 95 LEU A O 1
ATOM 729 N N . SER A 1 96 ? 8.738 5.016 -8.077 1.00 89.00 96 SER A N 1
ATOM 730 C CA . SER A 1 96 ? 10.010 5.740 -8.107 1.00 89.00 96 SER A CA 1
ATOM 731 C C . SER A 1 96 ? 10.985 5.061 -9.071 1.00 89.00 96 SER A C 1
ATOM 733 O O . SER A 1 96 ? 11.016 3.829 -9.156 1.00 89.00 96 SER A O 1
ATOM 735 N N . GLY A 1 97 ? 11.763 5.868 -9.797 1.00 82.94 97 GLY A N 1
ATOM 736 C CA . GLY A 1 97 ? 12.637 5.452 -10.899 1.00 82.94 97 GLY A CA 1
ATOM 737 C C . GLY A 1 97 ? 12.239 6.103 -12.227 1.00 82.94 97 GLY A C 1
ATOM 738 O O . GLY A 1 97 ? 11.598 7.157 -12.243 1.00 82.94 97 GLY A O 1
ATOM 739 N N . ASP A 1 98 ? 12.599 5.467 -13.343 1.00 69.31 98 ASP A N 1
ATOM 740 C CA . ASP A 1 98 ? 12.263 5.944 -14.688 1.00 69.31 98 ASP A CA 1
ATOM 741 C C . ASP A 1 98 ? 10.748 5.857 -14.926 1.00 69.31 98 ASP A C 1
ATOM 743 O O . ASP A 1 98 ? 10.206 4.810 -15.277 1.00 69.31 98 ASP A O 1
ATOM 747 N N . ALA A 1 99 ? 10.052 6.979 -14.719 1.00 56.56 99 ALA A N 1
ATOM 748 C CA . ALA A 1 99 ? 8.589 7.074 -14.681 1.00 56.56 99 ALA A CA 1
ATOM 749 C C . ALA A 1 99 ? 7.873 6.806 -16.022 1.00 56.56 99 ALA A C 1
ATOM 751 O O . ALA A 1 99 ? 6.642 6.865 -16.086 1.00 56.56 99 ALA A O 1
ATOM 752 N N . GLY A 1 100 ? 8.612 6.532 -17.100 1.00 55.12 100 GLY A N 1
ATOM 753 C CA . GLY A 1 100 ? 8.013 6.077 -18.351 1.00 55.12 100 GLY A CA 1
ATOM 754 C C . GLY A 1 100 ? 7.485 4.650 -18.199 1.00 55.12 100 GLY A C 1
ATOM 755 O O . GLY A 1 100 ? 8.097 3.833 -17.530 1.00 55.12 100 GLY A O 1
ATOM 756 N N . GLY A 1 101 ? 6.350 4.318 -18.805 1.00 53.88 101 GLY A N 1
ATOM 757 C CA . GLY A 1 101 ? 6.066 2.953 -19.265 1.00 53.88 101 GLY A CA 1
ATOM 758 C C . GLY A 1 101 ? 6.013 1.822 -18.231 1.00 53.88 101 GLY A C 1
ATOM 759 O O . GLY A 1 101 ? 6.264 0.686 -18.616 1.00 53.88 101 GLY A O 1
ATOM 760 N N . ALA A 1 102 ? 5.686 2.069 -16.958 1.00 64.69 102 ALA A N 1
ATOM 761 C CA . ALA A 1 102 ? 5.606 0.980 -15.983 1.00 64.69 102 ALA A CA 1
ATOM 762 C C . ALA A 1 102 ? 4.574 -0.084 -16.403 1.00 64.69 102 ALA A C 1
ATOM 764 O O . ALA A 1 102 ? 4.907 -1.263 -16.359 1.00 64.69 102 ALA A O 1
ATOM 765 N N . GLY A 1 103 ? 3.390 0.334 -16.884 1.00 79.44 103 GLY A N 1
ATOM 766 C CA . GLY A 1 103 ? 2.372 -0.535 -17.487 1.00 79.44 103 GLY A CA 1
ATOM 767 C C . GLY A 1 103 ? 1.986 -1.727 -16.607 1.00 79.44 103 GLY A C 1
ATOM 768 O O . GLY A 1 103 ? 2.601 -2.784 -16.678 1.00 79.44 103 GLY A O 1
ATOM 769 N N . GLY A 1 104 ? 0.948 -1.590 -15.784 1.00 87.75 104 GLY A N 1
ATOM 770 C CA . GLY A 1 104 ? 0.485 -2.707 -14.959 1.00 87.75 104 GLY A CA 1
ATOM 771 C C . GLY A 1 104 ? -0.435 -2.297 -13.820 1.00 87.75 104 GLY A C 1
ATOM 772 O O . GLY A 1 104 ? -0.637 -1.112 -13.560 1.00 87.75 104 GLY A O 1
ATOM 773 N N . THR A 1 105 ? -0.969 -3.297 -13.122 1.00 93.06 105 THR A N 1
ATOM 774 C CA . THR A 1 105 ? -1.836 -3.097 -11.957 1.00 93.06 105 THR A CA 1
ATOM 775 C C . THR A 1 105 ? -1.150 -3.633 -10.712 1.00 93.06 105 THR A C 1
ATOM 777 O O . THR A 1 105 ? -0.900 -4.835 -10.605 1.00 93.06 105 THR A O 1
ATOM 780 N N . ALA A 1 106 ? -0.843 -2.741 -9.772 1.00 94.00 106 ALA A N 1
ATOM 781 C CA . ALA A 1 106 ? -0.460 -3.134 -8.422 1.00 94.00 106 ALA A CA 1
ATOM 782 C C . ALA A 1 106 ? -1.706 -3.347 -7.572 1.00 94.00 106 ALA A C 1
ATOM 784 O O . ALA A 1 106 ? -2.681 -2.618 -7.720 1.00 94.00 106 ALA A O 1
ATOM 785 N N . LYS A 1 107 ? -1.668 -4.335 -6.680 1.00 97.00 107 LYS A N 1
ATOM 786 C CA . LYS A 1 107 ? -2.793 -4.675 -5.804 1.00 97.00 107 LYS A CA 1
ATOM 787 C C . LYS A 1 107 ? -2.350 -4.631 -4.354 1.00 97.00 107 LYS A C 1
ATOM 789 O O . LYS A 1 107 ? -1.345 -5.256 -4.016 1.00 97.00 107 LYS A O 1
ATOM 794 N N . ALA A 1 108 ? -3.120 -3.964 -3.502 1.00 95.19 108 ALA A N 1
ATOM 795 C CA . ALA A 1 108 ? -3.000 -4.106 -2.058 1.00 95.19 108 ALA A CA 1
ATOM 796 C C . ALA A 1 108 ? -4.261 -4.766 -1.486 1.00 95.19 108 ALA A C 1
ATOM 798 O O . ALA A 1 108 ? -5.380 -4.405 -1.849 1.00 95.19 108 ALA A O 1
ATOM 799 N N . VAL A 1 109 ? -4.073 -5.746 -0.603 1.00 94.50 109 VAL A N 1
ATOM 800 C CA . VAL A 1 109 ? -5.140 -6.411 0.153 1.00 94.50 109 VAL A CA 1
ATOM 801 C C . VAL A 1 109 ? -4.911 -6.132 1.628 1.00 94.50 109 VAL A C 1
ATOM 803 O O . VAL A 1 109 ? -3.880 -6.519 2.174 1.00 94.50 109 VAL A O 1
ATOM 806 N N . ILE A 1 110 ? -5.860 -5.457 2.262 1.00 91.06 110 ILE A N 1
ATOM 807 C CA . ILE A 1 110 ? -5.781 -5.022 3.652 1.00 91.06 110 ILE A CA 1
ATOM 808 C C . ILE A 1 110 ? -6.687 -5.920 4.482 1.00 91.06 110 ILE A C 1
ATOM 810 O O . ILE A 1 110 ? -7.886 -5.984 4.224 1.00 91.06 110 ILE A O 1
ATOM 814 N N . PHE A 1 111 ? -6.115 -6.604 5.468 1.00 88.88 111 PHE A N 1
ATOM 815 C CA . PHE A 1 111 ? -6.827 -7.433 6.434 1.00 88.88 111 PHE A CA 1
ATOM 816 C C . PHE A 1 111 ? -6.956 -6.683 7.753 1.00 88.88 111 PHE A C 1
ATOM 818 O O . PHE A 1 111 ? -5.960 -6.185 8.284 1.00 88.88 111 PHE A O 1
ATOM 825 N N . PHE A 1 112 ? -8.167 -6.642 8.298 1.00 87.19 112 PHE A N 1
ATOM 826 C CA . PHE A 1 112 ? -8.462 -5.929 9.536 1.00 87.19 112 PHE A CA 1
ATOM 827 C C . PHE A 1 112 ? -9.499 -6.672 10.380 1.00 87.19 112 PHE A C 1
ATOM 829 O O . PHE A 1 112 ? -10.285 -7.473 9.866 1.00 87.19 112 PHE A O 1
ATOM 836 N N . TRP A 1 113 ? -9.490 -6.434 11.689 1.00 85.69 113 TRP A N 1
ATOM 837 C CA . TRP A 1 113 ? -10.559 -6.881 12.584 1.00 85.69 113 TRP A CA 1
ATOM 838 C C . TRP A 1 113 ? -11.636 -5.810 12.647 1.00 85.69 113 TRP A C 1
ATOM 840 O O . TRP A 1 113 ? -11.339 -4.671 12.991 1.00 85.69 113 TRP A O 1
ATOM 850 N N . GLY A 1 114 ? -12.870 -6.169 12.287 1.00 79.44 114 GLY A N 1
ATOM 851 C CA . GLY A 1 114 ? -13.979 -5.218 12.261 1.00 79.44 114 GLY A CA 1
ATOM 852 C C . GLY A 1 114 ? -14.390 -4.736 13.656 1.00 79.44 114 GLY A C 1
ATOM 853 O O . GLY A 1 114 ? -14.407 -5.529 14.600 1.00 79.44 114 GLY A O 1
ATOM 854 N N . ILE A 1 115 ? -14.782 -3.463 13.780 1.00 67.62 115 ILE A N 1
ATOM 855 C CA . ILE A 1 115 ? -15.400 -2.941 15.012 1.00 67.62 115 ILE A CA 1
ATOM 856 C C . ILE A 1 115 ? -16.798 -3.549 15.152 1.00 67.62 115 ILE A C 1
ATOM 858 O O . ILE A 1 115 ? -17.576 -3.618 14.200 1.00 67.62 115 ILE A O 1
ATOM 862 N N . LYS A 1 116 ? -17.131 -4.016 16.357 1.00 59.94 116 LYS A N 1
ATOM 863 C CA . LYS A 1 116 ? -18.479 -4.489 16.663 1.00 59.94 116 LYS A CA 1
ATOM 864 C C . LYS A 1 116 ? -19.410 -3.280 16.824 1.00 59.94 116 LYS A C 1
ATOM 866 O O . LYS A 1 116 ? -19.223 -2.518 17.769 1.00 59.94 116 LYS A O 1
ATOM 871 N N . GLY A 1 117 ? -20.388 -3.143 15.926 1.00 54.12 117 GLY A N 1
ATOM 872 C CA . GLY A 1 117 ? -21.535 -2.241 16.101 1.00 54.12 117 GLY A CA 1
ATOM 873 C C . GLY A 1 117 ? -22.418 -2.604 17.292 1.00 54.12 117 GLY A C 1
ATOM 874 O O . GLY A 1 117 ? -22.409 -3.789 17.719 1.00 54.12 117 GLY A O 1
#

Foldseek 3Di:
DDDQDKDKDKDKFFADQADFKDKDKDWDQFWWFKKKKAAAQFPDFKWKKKWKAFPVRDTQDIPPTHTHPDIDIDGCVRRPPTPRDGGMMMIMIGIDDDRGGRGDMMMMMIIGGHDDD

pLDDT: mean 83.14, std 14.27, range [43.56, 97.0]

Mean predicted aligned error: 6.52 Å

Solvent-accessible surface area (backbone atoms only — not comparable to full-atom values): 6412 Å² total; per-residue (Å²): 136,81,87,72,54,78,42,77,50,78,50,78,44,77,37,48,57,60,68,44,70,43,76,48,75,48,78,45,53,24,32,67,55,36,36,41,38,39,34,42,67,34,75,37,91,36,28,44,24,49,35,34,21,46,78,88,64,50,76,61,38,68,70,51,77,35,62,48,60,40,76,44,83,46,61,34,86,74,29,73,81,79,55,76,39,75,48,50,29,39,41,33,43,36,52,48,65,68,59,57,46,35,50,47,59,31,38,40,39,40,32,24,40,47,65,84,127

Sequence (117 aa):
MKDERVQRVEVDFVFGATGAVKSIQSVIEGEIKQIHLRVPDFANPVTLALSIEDESGYEIFNSGPKAKGANYNLKAADLDDSILIAGTFTFKATLSGDAGGAGGTAKAVIFFWGIKG

Nearest PDB structures (foldseek):
  2cdp-assembly4_D  TM=5.399E-01  e=1.777E-02  Saccharophagus degradans 2-40
  4tlg-assembly1_A  TM=3.921E-01  e=2.859E-03  Homo sapiens
  4tlg-assembly2_B  TM=3.527E-01  e=3.022E-03  Ho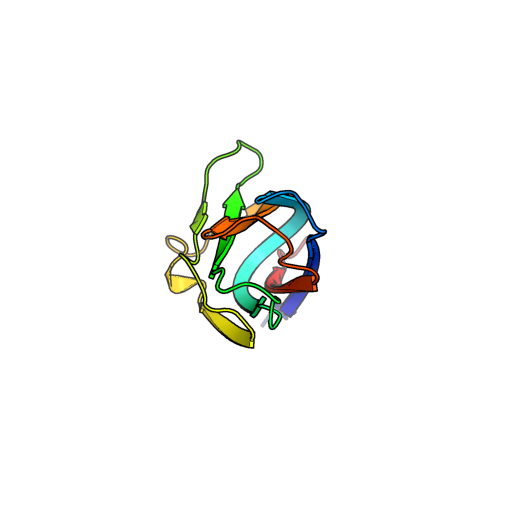mo sapiens
  2cdp-assembly1_A  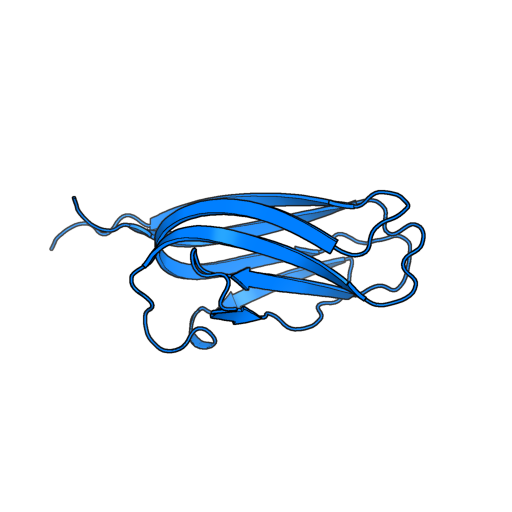TM=4.486E-01  e=2.618E-02  Saccharophagus degradans 2-40
  3mll-assembly1_A  TM=3.070E-01  e=1.168E-01  Rattus norvegicus

Secondary structure (DSSP, 8-state):
-----EEEEEEEEEE-SS-SEEEEEEEEEEEEEEEEEEE---SSS-EEEEEEE-TT--EEEE---EESSEEEEEEGGGSSS--EEEEEEEEEEEEES--S---EEEEEEEEEEEP--